Protein AF-A0A975GG45-F1 (afdb_monomer_lite)

Organism: NCBI:txid45656

Structure (mmCIF, N/CA/C/O backbone):
data_AF-A0A975GG45-F1
#
_entry.id   AF-A0A975GG45-F1
#
loop_
_atom_site.group_PDB
_atom_site.id
_atom_site.type_symbol
_atom_site.label_atom_id
_atom_site.label_alt_id
_atom_site.label_comp_id
_atom_site.label_asym_id
_atom_site.label_entity_id
_atom_site.label_seq_id
_atom_site.pdbx_PDB_ins_code
_atom_site.Cartn_x
_atom_site.Cartn_y
_atom_site.Cartn_z
_atom_site.occupancy
_atom_site.B_iso_or_equiv
_atom_site.auth_seq_id
_atom_site.auth_comp_id
_atom_site.auth_asym_id
_atom_site.auth_atom_id
_atom_site.pdbx_PDB_model_num
ATOM 1 N N . MET A 1 1 ? 12.965 50.692 21.279 1.00 38.88 1 MET A N 1
ATOM 2 C CA . MET A 1 1 ? 11.762 49.885 21.585 1.00 38.88 1 MET A CA 1
ATOM 3 C C . MET A 1 1 ? 11.729 48.709 20.620 1.00 38.88 1 MET A C 1
ATOM 5 O O . MET A 1 1 ? 11.584 48.928 19.427 1.00 38.88 1 MET A O 1
ATOM 9 N N . ASN A 1 2 ? 11.998 47.494 21.103 1.00 39.66 2 ASN A N 1
ATOM 10 C CA . ASN A 1 2 ? 12.149 46.289 20.282 1.00 39.66 2 ASN A CA 1
ATOM 11 C C . ASN A 1 2 ? 10.961 45.355 20.548 1.00 39.66 2 ASN A C 1
ATOM 13 O O . ASN A 1 2 ? 10.874 44.765 21.620 1.00 39.66 2 ASN A O 1
ATOM 17 N N . VAL A 1 3 ? 10.041 45.250 19.590 1.00 54.41 3 VAL A N 1
ATOM 18 C CA . VAL A 1 3 ? 8.901 44.322 19.625 1.00 54.41 3 VAL A CA 1
ATOM 19 C C . VAL A 1 3 ? 8.998 43.366 18.441 1.00 54.41 3 VAL A C 1
ATOM 21 O O . VAL A 1 3 ? 8.231 43.419 17.490 1.00 54.41 3 VAL A O 1
ATOM 24 N N . ARG A 1 4 ? 9.986 42.473 18.487 1.00 49.22 4 ARG A N 1
ATOM 25 C CA . ARG A 1 4 ? 9.995 41.249 17.677 1.00 49.22 4 ARG A CA 1
ATOM 26 C C . ARG A 1 4 ? 9.891 40.054 18.612 1.00 49.22 4 ARG A C 1
ATOM 28 O O . ARG A 1 4 ? 10.816 39.265 18.762 1.00 49.22 4 ARG A O 1
ATOM 35 N N . SER A 1 5 ? 8.754 39.985 19.302 1.00 45.25 5 SER A N 1
ATOM 36 C CA . SER A 1 5 ? 8.372 38.810 20.071 1.00 45.25 5 SER A CA 1
ATOM 37 C C . SER A 1 5 ? 7.794 37.761 19.123 1.00 45.25 5 SER A C 1
ATOM 39 O O . SER A 1 5 ? 6.774 37.981 18.480 1.00 45.25 5 SER A O 1
ATOM 41 N N . SER A 1 6 ? 8.465 36.613 19.085 1.00 44.28 6 SER A N 1
ATOM 42 C CA . SER A 1 6 ? 7.823 35.301 19.069 1.00 44.28 6 SER A CA 1
ATOM 43 C C . SER A 1 6 ? 6.888 34.968 17.897 1.00 44.28 6 SER A C 1
ATOM 45 O O . SER A 1 6 ? 5.725 34.633 18.103 1.00 44.28 6 SER A O 1
ATOM 47 N N . ILE A 1 7 ? 7.437 34.850 16.688 1.00 49.75 7 ILE A N 1
ATOM 48 C CA . ILE A 1 7 ? 6.983 33.780 15.784 1.00 49.75 7 ILE A CA 1
ATOM 49 C C . ILE A 1 7 ? 7.846 32.542 16.043 1.00 49.75 7 ILE A C 1
ATOM 51 O O . ILE A 1 7 ? 8.782 32.229 15.312 1.00 49.75 7 ILE A O 1
ATOM 55 N N . LYS A 1 8 ? 7.581 31.863 17.167 1.00 52.34 8 LYS A N 1
ATOM 56 C CA . LYS A 1 8 ? 8.131 30.527 17.408 1.00 52.34 8 LYS A CA 1
ATOM 57 C C . LYS A 1 8 ? 7.661 29.632 16.268 1.00 52.34 8 LYS A C 1
ATOM 59 O O . LYS A 1 8 ? 6.462 29.441 16.086 1.00 52.34 8 LYS A O 1
ATOM 64 N N . ALA A 1 9 ? 8.624 29.109 15.518 1.00 45.31 9 ALA A N 1
ATOM 65 C CA . ALA A 1 9 ? 8.437 28.019 14.582 1.00 45.31 9 ALA A CA 1
ATOM 66 C C . ALA A 1 9 ? 7.589 26.929 15.251 1.00 45.31 9 ALA A C 1
ATOM 68 O O . ALA A 1 9 ? 8.019 26.311 16.227 1.00 45.31 9 ALA A O 1
ATOM 69 N N . SER A 1 10 ? 6.367 26.739 14.750 1.00 43.59 10 SER A N 1
ATOM 70 C CA . SER A 1 10 ? 5.541 25.586 15.083 1.00 43.59 10 SER A CA 1
ATOM 71 C C . SER A 1 10 ? 6.329 24.351 14.657 1.00 43.59 10 SER A C 1
ATOM 73 O O . SER A 1 10 ? 6.549 24.115 13.466 1.00 43.59 10 SER A O 1
ATOM 75 N N . GLY A 1 11 ? 6.887 23.652 15.645 1.00 46.97 11 GLY A N 1
ATOM 76 C CA . GLY A 1 11 ? 7.714 22.475 15.440 1.00 46.97 11 GLY A CA 1
ATOM 77 C C . GLY A 1 11 ? 6.957 21.457 14.602 1.00 46.97 11 GLY A C 1
ATOM 78 O O . GLY A 1 11 ? 5.793 21.171 14.870 1.00 46.97 11 GLY A O 1
ATOM 79 N N . LYS A 1 12 ? 7.625 20.911 13.584 1.00 55.41 12 LYS A N 1
ATOM 80 C CA . LYS A 1 12 ? 7.132 19.790 12.782 1.00 55.41 12 LYS A CA 1
ATOM 81 C C . LYS A 1 12 ? 6.798 18.642 13.736 1.00 55.41 12 LYS A C 1
ATOM 83 O O . LYS A 1 12 ? 7.694 17.920 14.171 1.00 55.41 12 LYS A O 1
ATOM 88 N N . HIS A 1 13 ? 5.534 18.504 14.126 1.00 58.31 13 HIS A N 1
ATOM 89 C CA . HIS A 1 13 ? 5.113 17.378 14.943 1.00 58.31 13 HIS A CA 1
ATOM 90 C C . HIS A 1 13 ? 5.187 16.153 14.038 1.00 58.31 13 HIS A C 1
ATOM 92 O O . HIS A 1 13 ? 4.408 16.015 13.098 1.00 58.31 13 HIS A O 1
ATOM 98 N N . LYS A 1 14 ? 6.205 15.315 14.254 1.00 69.75 14 LYS A N 1
ATOM 99 C CA . LYS A 1 14 ? 6.383 14.067 13.518 1.00 69.75 14 LYS A CA 1
ATOM 100 C C . LYS A 1 14 ? 5.186 13.180 13.861 1.00 69.75 14 LYS 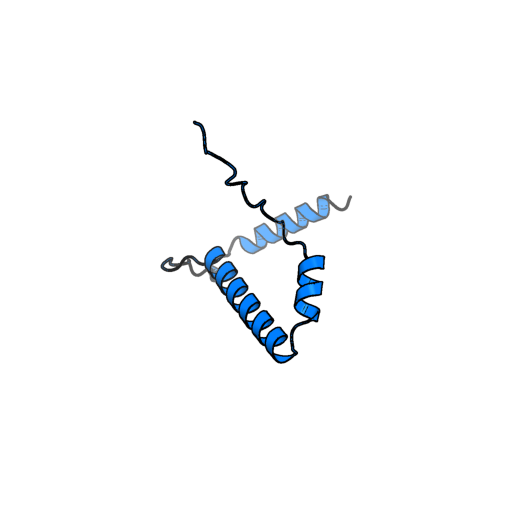A C 1
ATOM 102 O O . LYS A 1 14 ? 5.148 12.597 14.941 1.00 69.75 14 LYS A O 1
ATOM 107 N N . ILE A 1 15 ? 4.182 13.145 12.989 1.00 79.62 15 ILE A N 1
ATOM 108 C CA . ILE A 1 15 ? 3.002 12.302 13.179 1.00 79.62 15 ILE A CA 1
ATOM 109 C C . ILE A 1 15 ? 3.486 10.851 13.158 1.00 79.62 15 ILE A C 1
ATOM 111 O O . ILE A 1 15 ? 4.115 10.404 12.200 1.00 79.62 15 ILE A O 1
ATOM 115 N N . THR A 1 16 ? 3.257 10.134 14.254 1.00 89.62 16 THR A N 1
ATOM 116 C CA . THR A 1 16 ? 3.622 8.725 14.406 1.00 89.62 16 THR A CA 1
ATOM 117 C C . THR A 1 16 ? 2.386 7.843 14.234 1.00 89.62 16 THR A C 1
ATOM 119 O O . THR A 1 16 ? 1.263 8.253 14.538 1.00 89.62 16 THR A O 1
ATOM 122 N N . ILE A 1 17 ? 2.588 6.608 13.766 1.00 92.06 17 ILE A N 1
ATOM 123 C CA . ILE A 1 17 ? 1.504 5.642 13.517 1.00 92.06 17 ILE A CA 1
ATOM 124 C C . ILE A 1 17 ? 0.577 5.441 14.733 1.00 92.06 17 ILE A C 1
ATOM 126 O O . ILE A 1 17 ? -0.639 5.459 14.538 1.00 92.06 17 ILE A O 1
ATOM 130 N N . PRO A 1 18 ? 1.069 5.330 15.985 1.00 91.62 18 PRO A N 1
ATOM 131 C CA . PRO A 1 18 ? 0.187 5.159 17.145 1.00 91.62 18 PRO A CA 1
ATOM 132 C C . PRO A 1 18 ? -0.769 6.342 17.368 1.00 91.62 18 PRO A C 1
ATOM 134 O O . PRO A 1 18 ? -1.936 6.157 17.733 1.00 91.62 18 PRO A O 1
ATOM 137 N N . THR A 1 19 ? -0.301 7.564 17.104 1.00 90.62 19 THR A N 1
ATOM 138 C CA . THR A 1 19 ? -1.112 8.784 17.214 1.00 90.62 19 THR A CA 1
ATOM 139 C C . THR A 1 19 ? -2.202 8.802 16.143 1.00 90.62 19 THR A C 1
ATOM 141 O O . THR A 1 19 ? -3.360 9.094 16.442 1.00 90.62 19 THR A O 1
ATOM 144 N N . LEU A 1 20 ? -1.867 8.398 14.913 1.00 90.81 20 LEU A N 1
ATOM 145 C CA . LEU A 1 20 ? -2.826 8.297 13.812 1.00 90.81 20 LEU A CA 1
ATOM 146 C C . LEU A 1 20 ? -3.880 7.206 14.062 1.00 90.81 20 LEU A C 1
ATOM 148 O O . LEU A 1 20 ? -5.070 7.442 13.873 1.00 90.81 20 LEU A O 1
ATOM 152 N N . GLN A 1 21 ? -3.476 6.034 14.557 1.00 92.69 21 GLN A N 1
ATOM 153 C CA . GLN A 1 21 ? -4.400 4.950 14.910 1.00 92.69 21 GLN A CA 1
ATOM 154 C C . GLN A 1 21 ? -5.428 5.387 15.958 1.00 92.69 21 GLN A C 1
ATOM 156 O O . GLN A 1 21 ? -6.606 5.044 15.855 1.00 92.69 21 GLN A O 1
ATOM 161 N N . SER A 1 22 ? -4.990 6.155 16.957 1.00 92.44 22 SER A N 1
ATOM 162 C CA . SER A 1 22 ? -5.878 6.695 17.988 1.00 92.44 22 SER A CA 1
ATOM 163 C C . SER A 1 22 ? -6.909 7.657 17.393 1.00 92.44 22 SER A C 1
ATOM 165 O O . SER A 1 22 ? -8.092 7.541 17.705 1.00 92.44 22 SER A O 1
ATOM 167 N N . ALA A 1 23 ? -6.498 8.532 16.470 1.00 91.12 23 ALA A N 1
ATOM 168 C CA . ALA A 1 23 ? -7.409 9.436 15.768 1.00 91.12 23 ALA A CA 1
ATOM 169 C C . ALA A 1 23 ? -8.415 8.681 14.879 1.00 91.12 23 ALA A C 1
ATOM 171 O O . ALA A 1 23 ? -9.615 8.953 14.924 1.00 91.12 23 ALA A O 1
ATOM 172 N N . ILE A 1 24 ? -7.954 7.674 14.128 1.00 93.62 24 ILE A N 1
ATOM 173 C CA . ILE A 1 24 ? -8.813 6.886 13.233 1.00 93.62 24 ILE A CA 1
ATOM 174 C C . ILE A 1 24 ? -9.869 6.100 14.016 1.00 93.62 24 ILE A C 1
ATOM 176 O O . ILE A 1 24 ? -10.991 5.936 13.543 1.00 93.62 24 ILE A O 1
ATOM 180 N N . LYS A 1 25 ? -9.558 5.623 15.229 1.00 93.31 25 LYS A N 1
ATOM 181 C CA . LYS A 1 25 ? -10.514 4.857 16.048 1.00 93.31 25 LYS A CA 1
ATOM 182 C C . LYS A 1 25 ? -11.788 5.641 16.374 1.00 93.31 25 LYS A C 1
ATOM 184 O O . LYS A 1 25 ? -12.852 5.019 16.389 1.00 93.31 25 LYS A O 1
ATOM 189 N N . ILE A 1 26 ? -11.682 6.957 16.565 1.00 96.00 26 ILE A N 1
ATOM 190 C CA . ILE A 1 26 ? -12.783 7.856 16.957 1.00 96.00 26 ILE A CA 1
ATOM 191 C C . ILE A 1 26 ? -13.749 8.122 15.787 1.00 96.00 26 ILE A C 1
ATOM 193 O O . ILE A 1 26 ? -14.919 8.421 16.010 1.00 96.00 26 ILE A O 1
ATOM 197 N N . LEU A 1 27 ? -13.292 7.965 14.539 1.00 94.31 27 LEU A N 1
ATOM 198 C CA . LEU A 1 27 ? -14.109 8.190 13.344 1.00 94.31 27 LEU A CA 1
ATOM 199 C C . LEU A 1 27 ? -15.307 7.230 13.261 1.00 94.31 27 LEU A C 1
ATOM 201 O O . LEU A 1 27 ? -15.233 6.053 13.651 1.00 94.31 27 LEU A O 1
ATOM 205 N N . SER A 1 28 ? -16.396 7.721 12.664 1.00 95.94 28 SER A N 1
ATOM 206 C CA . SER A 1 28 ? -17.556 6.902 12.318 1.00 95.94 28 SER A CA 1
ATOM 207 C C . SER A 1 28 ? -17.182 5.815 11.296 1.00 95.94 28 SER A C 1
ATOM 209 O O . SER A 1 28 ? -16.153 5.890 10.618 1.00 95.94 28 SER A O 1
ATOM 211 N N . ARG A 1 29 ? -18.012 4.770 11.164 1.00 94.50 29 ARG A N 1
ATOM 212 C CA . ARG A 1 29 ? -17.761 3.692 10.190 1.00 94.50 29 ARG A CA 1
ATOM 213 C C . ARG A 1 29 ? -17.673 4.235 8.758 1.00 94.50 29 ARG A C 1
ATOM 215 O O . ARG A 1 29 ? -16.780 3.823 8.028 1.00 94.50 29 ARG A O 1
ATOM 222 N N . SER A 1 30 ? -18.560 5.153 8.372 1.00 95.19 30 SE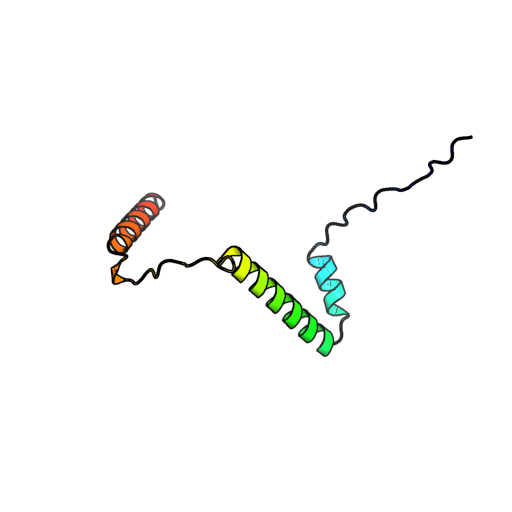R A N 1
ATOM 223 C CA . SER A 1 30 ? -18.554 5.782 7.045 1.00 95.19 30 SER A CA 1
ATOM 224 C C . SER A 1 30 ? -17.295 6.608 6.804 1.00 95.19 30 SER A C 1
ATOM 226 O O . SER A 1 30 ? -16.685 6.486 5.743 1.00 95.19 30 SER A O 1
ATOM 228 N N . ASP A 1 31 ? -16.854 7.382 7.797 1.00 95.69 31 ASP A N 1
ATOM 229 C CA . ASP A 1 31 ? -15.671 8.235 7.644 1.00 95.69 31 ASP A CA 1
ATOM 230 C C . ASP A 1 31 ? -14.387 7.412 7.543 1.00 95.69 31 ASP A C 1
ATOM 232 O O . ASP A 1 31 ? -13.484 7.766 6.790 1.00 95.69 31 ASP A O 1
ATOM 236 N N . LYS A 1 32 ? -14.323 6.263 8.229 1.00 94.56 32 LYS A N 1
ATOM 237 C CA . LYS A 1 32 ? -13.224 5.300 8.071 1.00 94.56 32 LYS A CA 1
ATOM 238 C C . LYS A 1 32 ? -13.127 4.792 6.635 1.00 94.56 32 LYS A C 1
ATOM 240 O O . LYS A 1 32 ? -12.035 4.777 6.077 1.00 94.56 32 LYS A O 1
ATOM 245 N N . PHE A 1 33 ? -14.250 4.408 6.024 1.00 96.19 33 PHE A N 1
ATOM 246 C CA . PHE A 1 33 ? -14.252 3.967 4.626 1.00 96.19 33 PHE A CA 1
ATOM 247 C C . PHE A 1 33 ? -13.854 5.089 3.669 1.00 96.19 33 PHE A C 1
ATOM 249 O O . PHE A 1 33 ? -13.053 4.855 2.768 1.00 96.19 33 PHE A O 1
ATOM 256 N N . ARG A 1 34 ? -14.347 6.311 3.896 1.00 95.75 34 ARG A N 1
ATOM 257 C CA . ARG A 1 34 ? -13.980 7.475 3.084 1.00 95.75 34 ARG A CA 1
ATOM 258 C C . ARG A 1 34 ? -12.489 7.804 3.187 1.00 95.75 34 ARG A C 1
ATOM 260 O O . ARG A 1 34 ? -11.866 8.094 2.173 1.00 95.75 34 ARG A O 1
ATOM 267 N N . LEU A 1 35 ? -11.914 7.715 4.387 1.00 95.38 35 LEU A N 1
ATOM 268 C CA . LEU A 1 35 ? -10.482 7.908 4.607 1.00 95.38 35 LEU A CA 1
ATOM 269 C C . LEU A 1 35 ? -9.649 6.836 3.894 1.00 95.38 35 LEU A C 1
ATOM 271 O O . LEU A 1 35 ? -8.657 7.166 3.260 1.00 95.38 35 LEU A O 1
ATOM 275 N N . VAL A 1 36 ? -10.057 5.566 3.968 1.00 94.69 36 VAL A N 1
ATOM 276 C CA . VAL A 1 36 ? -9.367 4.477 3.258 1.00 94.69 36 VAL A CA 1
ATOM 277 C C . VAL A 1 36 ? -9.408 4.697 1.748 1.00 94.69 36 VAL A C 1
ATOM 279 O O . VAL A 1 36 ? -8.379 4.560 1.102 1.00 94.69 36 VAL A O 1
ATOM 282 N N . GLN A 1 37 ? -10.561 5.074 1.189 1.00 93.38 37 GLN A N 1
ATOM 283 C CA . GLN A 1 37 ? -10.673 5.400 -0.237 1.00 93.38 37 GLN A CA 1
ATOM 284 C C . GLN A 1 37 ? -9.752 6.554 -0.628 1.00 93.38 37 GLN A C 1
ATOM 286 O O . GLN A 1 37 ? -9.046 6.453 -1.621 1.00 93.38 37 GLN A O 1
ATOM 291 N N . PHE A 1 38 ? -9.729 7.618 0.175 1.00 95.00 38 PHE A N 1
ATOM 292 C CA . PHE A 1 38 ? -8.851 8.760 -0.048 1.00 95.00 38 PHE A CA 1
ATOM 293 C C . PHE A 1 38 ? -7.370 8.350 -0.066 1.00 95.00 38 PHE A C 1
ATOM 295 O O . PHE A 1 38 ? -6.688 8.611 -1.049 1.00 95.00 38 PHE A O 1
ATOM 302 N N . ILE A 1 39 ? -6.903 7.633 0.965 1.00 93.56 39 ILE A N 1
ATOM 303 C CA . ILE A 1 39 ? -5.506 7.175 1.062 1.00 93.56 39 ILE A CA 1
ATOM 304 C C . ILE A 1 39 ? -5.155 6.226 -0.090 1.00 93.56 39 ILE A C 1
ATOM 306 O O . ILE A 1 39 ? -4.073 6.324 -0.652 1.00 93.56 39 ILE A O 1
ATOM 310 N N . LEU A 1 40 ? -6.052 5.304 -0.454 1.00 89.56 40 LEU A N 1
ATOM 311 C CA . LEU A 1 40 ? -5.821 4.390 -1.575 1.00 89.56 40 LEU A CA 1
ATOM 312 C C . LEU A 1 40 ? -5.689 5.135 -2.907 1.00 89.56 40 LEU A C 1
ATOM 314 O O . LEU A 1 40 ? -4.837 4.765 -3.708 1.00 89.56 40 LEU A O 1
ATOM 318 N N . CYS A 1 41 ? -6.503 6.168 -3.141 1.00 88.38 41 CYS A N 1
ATOM 319 C CA . CYS A 1 41 ? -6.374 7.002 -4.332 1.00 88.38 41 CYS A CA 1
ATOM 320 C C . CYS A 1 41 ? -5.046 7.769 -4.340 1.00 88.38 41 CYS A C 1
ATOM 322 O O . CYS A 1 41 ? -4.353 7.722 -5.349 1.00 88.38 41 CYS A O 1
ATOM 324 N N . GLU A 1 42 ? -4.661 8.407 -3.228 1.00 89.00 42 GLU A N 1
ATOM 325 C CA . GLU A 1 42 ? -3.375 9.118 -3.146 1.00 89.00 42 GLU A 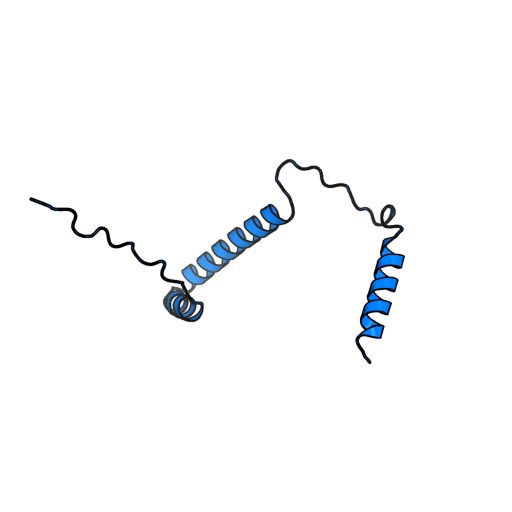CA 1
ATOM 326 C C . GLU A 1 42 ? -2.188 8.177 -3.383 1.00 89.00 42 GLU A C 1
ATOM 328 O O . GLU A 1 42 ? -1.308 8.487 -4.178 1.00 89.00 42 GLU A O 1
ATOM 333 N N . LEU A 1 43 ? -2.185 6.988 -2.770 1.00 86.31 43 LEU A N 1
ATOM 334 C CA . LEU A 1 43 ? -1.115 6.008 -2.975 1.00 86.31 43 LEU A CA 1
ATOM 335 C C . LEU A 1 43 ? -1.046 5.522 -4.428 1.00 86.31 43 LEU A C 1
ATOM 337 O O . LEU A 1 43 ? 0.044 5.393 -4.977 1.00 86.31 43 LEU A O 1
ATOM 341 N N . ALA A 1 44 ? -2.190 5.290 -5.076 1.00 76.88 44 ALA A N 1
ATOM 342 C CA . ALA A 1 44 ? -2.220 4.927 -6.491 1.00 76.88 44 ALA A CA 1
ATOM 343 C C . ALA A 1 44 ? -1.690 6.064 -7.390 1.00 76.88 44 ALA A C 1
ATOM 345 O O . ALA A 1 44 ? -0.992 5.812 -8.376 1.00 76.88 44 ALA A O 1
ATOM 346 N N . GLU A 1 45 ? -1.981 7.321 -7.051 1.00 77.38 45 GLU A N 1
ATOM 347 C CA . GLU A 1 45 ? -1.442 8.496 -7.742 1.00 77.38 45 GLU A CA 1
ATOM 348 C C . GLU A 1 45 ? 0.074 8.648 -7.526 1.00 77.38 45 GLU A C 1
ATOM 350 O O . GLU A 1 45 ? 0.803 8.912 -8.482 1.00 77.38 45 GLU A O 1
ATOM 355 N N . GLU A 1 46 ? 0.584 8.410 -6.318 1.00 74.19 46 GLU A N 1
ATOM 356 C CA . GLU A 1 46 ? 2.021 8.427 -6.016 1.00 74.19 46 GLU A CA 1
ATOM 357 C C . GLU A 1 46 ? 2.781 7.294 -6.727 1.00 74.19 46 GLU A C 1
ATOM 359 O O . GLU A 1 46 ? 3.858 7.519 -7.286 1.00 74.19 46 GLU A O 1
ATOM 364 N N . GLU A 1 47 ? 2.221 6.082 -6.768 1.00 63.25 47 GLU A N 1
ATOM 365 C CA . GLU A 1 47 ? 2.799 4.940 -7.490 1.00 63.25 47 GLU A CA 1
ATOM 366 C C . GLU A 1 47 ? 2.782 5.159 -9.005 1.00 63.25 47 GLU A C 1
ATOM 368 O O . GLU A 1 47 ? 3.781 4.915 -9.682 1.00 63.25 47 GLU A O 1
ATOM 373 N N . SER A 1 48 ? 1.682 5.678 -9.555 1.00 59.00 48 SER A N 1
ATOM 374 C CA . SER A 1 48 ? 1.616 6.014 -10.981 1.00 59.00 48 SER A CA 1
ATOM 375 C C . SER A 1 48 ? 2.585 7.138 -11.349 1.00 59.00 48 SER A C 1
ATOM 377 O O . SER A 1 48 ? 3.285 7.015 -12.347 1.00 59.00 48 SER A O 1
ATOM 379 N N . SER A 1 49 ? 2.723 8.163 -10.505 1.00 56.16 49 SER A N 1
ATOM 380 C CA . SER A 1 49 ? 3.670 9.268 -10.711 1.00 56.16 49 SER A CA 1
ATOM 381 C C . SER A 1 49 ? 5.134 8.842 -10.572 1.00 56.16 49 SER A C 1
ATOM 383 O O . SER A 1 49 ? 6.009 9.439 -11.198 1.00 56.16 49 SER A O 1
ATOM 385 N N . SER A 1 50 ? 5.419 7.824 -9.754 1.00 57.53 50 SER A N 1
ATOM 386 C CA . SER A 1 50 ? 6.777 7.304 -9.544 1.00 57.53 50 SER A CA 1
ATOM 387 C C . SER A 1 50 ? 7.180 6.215 -10.543 1.00 57.53 50 SER A C 1
ATOM 389 O O . SER A 1 50 ? 8.372 6.064 -10.814 1.00 57.53 50 SER A O 1
ATOM 391 N N . LEU A 1 51 ? 6.221 5.489 -11.129 1.00 56.22 51 LEU A N 1
ATOM 392 C CA . LEU A 1 51 ? 6.483 4.462 -12.142 1.00 56.22 51 LEU A CA 1
ATOM 393 C C . LEU A 1 51 ? 6.353 4.985 -13.580 1.00 56.22 51 LEU A C 1
ATOM 395 O O . LEU A 1 51 ? 7.130 4.562 -14.438 1.00 56.22 51 LEU A O 1
ATOM 399 N N . LEU A 1 52 ? 5.412 5.893 -13.860 1.00 60.56 52 LEU A N 1
ATOM 400 C CA . LEU A 1 52 ? 5.099 6.377 -15.206 1.00 60.56 52 LEU A CA 1
ATOM 401 C C . LEU A 1 52 ? 4.871 7.902 -15.221 1.00 60.56 52 LEU A C 1
ATOM 403 O O . LEU A 1 52 ? 3.820 8.409 -14.839 1.00 60.56 52 LEU A O 1
ATOM 407 N N . GLU A 1 53 ? 5.852 8.657 -15.713 1.00 58.12 53 GLU A N 1
ATOM 408 C CA . GLU A 1 53 ? 5.716 10.097 -15.936 1.00 58.12 53 GLU A CA 1
ATOM 409 C C . GLU A 1 53 ? 4.680 10.371 -17.039 1.00 58.12 53 GLU A C 1
ATOM 411 O O . GLU A 1 53 ? 4.737 9.803 -18.136 1.00 58.12 53 GLU A O 1
ATOM 416 N N . ASN A 1 54 ? 3.743 11.283 -16.768 1.00 55.44 54 ASN A N 1
ATOM 417 C CA . ASN A 1 54 ? 2.749 11.717 -17.749 1.00 55.44 54 ASN A CA 1
ATOM 418 C C . ASN A 1 54 ? 3.432 12.289 -19.008 1.00 55.44 54 ASN A C 1
ATOM 420 O O . ASN A 1 54 ? 4.249 13.204 -18.918 1.00 55.44 54 ASN A O 1
ATOM 424 N N . GLY A 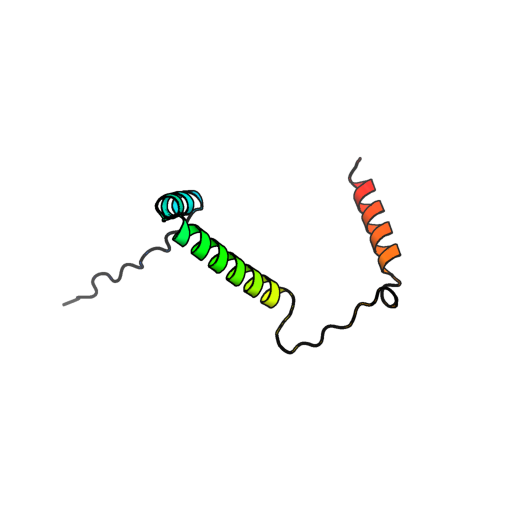1 55 ? 3.075 11.765 -20.186 1.00 64.19 55 GLY A N 1
ATOM 425 C CA . GLY A 1 55 ? 3.622 12.203 -21.478 1.00 64.19 55 GLY A CA 1
ATOM 426 C C . GLY A 1 55 ? 4.903 11.492 -21.930 1.00 64.19 55 GLY A C 1
ATOM 427 O O . GLY A 1 55 ? 5.461 11.861 -22.962 1.00 64.19 55 GLY A O 1
ATOM 428 N N . ARG A 1 56 ? 5.372 10.473 -21.201 1.00 59.19 56 ARG A N 1
ATOM 429 C CA . ARG A 1 56 ? 6.489 9.624 -21.637 1.00 59.19 56 ARG A CA 1
ATOM 430 C C . ARG A 1 56 ? 5.988 8.375 -22.357 1.00 59.19 56 ARG A C 1
ATOM 432 O O . ARG A 1 56 ? 5.148 7.639 -21.850 1.00 59.19 56 ARG A O 1
ATOM 439 N N . GLU A 1 57 ? 6.547 8.118 -23.536 1.00 58.22 57 GLU A N 1
ATOM 440 C CA . GLU A 1 57 ? 6.431 6.822 -24.199 1.00 58.22 57 GLU A CA 1
ATOM 441 C C . GLU A 1 57 ? 7.367 5.834 -23.504 1.00 58.22 57 GLU A C 1
ATOM 443 O O . GLU A 1 57 ? 8.582 6.037 -23.437 1.00 58.22 57 GLU A O 1
ATOM 448 N N . TYR A 1 58 ? 6.795 4.763 -22.963 1.00 62.75 58 TYR A N 1
ATOM 449 C CA . TYR A 1 58 ? 7.564 3.665 -22.401 1.00 62.75 58 TYR A CA 1
ATOM 450 C C . TYR A 1 58 ? 7.738 2.595 -23.476 1.00 62.75 58 TYR A C 1
ATOM 452 O O . TYR A 1 58 ? 6.746 2.197 -24.095 1.00 62.75 58 TYR A O 1
ATOM 460 N N . PRO A 1 59 ? 8.971 2.121 -23.729 1.00 62.31 59 PRO A N 1
ATOM 461 C CA . PRO A 1 59 ? 9.184 1.077 -24.717 1.00 62.31 59 PRO A CA 1
ATOM 462 C C . PRO A 1 59 ? 8.372 -0.158 -24.327 1.00 62.31 59 PRO A C 1
ATOM 464 O O . PRO A 1 59 ? 8.351 -0.558 -23.163 1.00 62.31 59 PRO A O 1
ATOM 467 N N . ILE A 1 60 ? 7.689 -0.764 -25.298 1.00 61.22 60 ILE A N 1
ATOM 468 C CA . ILE A 1 60 ? 6.981 -2.025 -25.083 1.00 61.22 60 ILE A CA 1
ATOM 469 C C . ILE A 1 60 ? 8.048 -3.099 -24.875 1.00 61.22 60 ILE A C 1
ATOM 471 O O . ILE A 1 60 ? 8.627 -3.615 -25.832 1.00 61.22 60 ILE A O 1
ATOM 475 N N . TRP A 1 61 ? 8.310 -3.450 -23.617 1.00 60.06 61 TRP A N 1
ATOM 476 C CA . TRP A 1 61 ? 9.104 -4.623 -23.264 1.00 60.06 61 TRP A CA 1
ATOM 477 C C . TRP A 1 61 ? 8.251 -5.862 -23.519 1.00 60.06 61 TRP A C 1
ATOM 479 O O . TRP A 1 61 ? 7.716 -6.482 -22.602 1.00 60.06 61 TRP A O 1
ATOM 489 N N . SER A 1 62 ? 8.060 -6.201 -24.795 1.00 56.56 62 SER A N 1
ATOM 490 C CA . SER A 1 62 ? 7.498 -7.502 -25.123 1.00 56.56 62 SER A CA 1
ATOM 491 C C . SER A 1 62 ? 8.520 -8.572 -24.714 1.00 56.56 62 SER A C 1
ATOM 493 O O . SER A 1 62 ? 9.722 -8.359 -24.901 1.00 56.56 62 SER A O 1
ATOM 495 N N . PRO A 1 63 ? 8.086 -9.730 -24.188 1.00 56.50 63 PRO A N 1
ATOM 496 C CA . PRO A 1 63 ? 8.982 -10.836 -23.847 1.00 56.50 63 PRO A CA 1
ATOM 497 C C . PRO A 1 63 ? 9.903 -11.264 -25.001 1.00 56.50 63 PRO A C 1
ATOM 499 O O . PRO A 1 63 ? 10.965 -11.828 -24.761 1.00 56.50 63 PRO A O 1
ATOM 502 N N . TYR A 1 64 ? 9.531 -10.949 -26.248 1.00 57.69 64 TYR A N 1
ATOM 503 C CA . TYR A 1 64 ? 10.372 -11.150 -27.425 1.00 57.69 64 TYR A CA 1
ATOM 504 C C . TYR A 1 64 ? 11.644 -10.303 -27.418 1.00 57.69 64 TYR A C 1
ATOM 506 O O . TYR A 1 64 ? 12.659 -10.787 -27.886 1.00 57.69 64 TYR A O 1
ATOM 514 N N . ASN A 1 65 ? 11.630 -9.092 -26.856 1.00 57.06 65 ASN A N 1
ATOM 515 C CA . ASN A 1 65 ? 12.811 -8.226 -26.750 1.00 57.06 65 ASN A CA 1
ATOM 516 C C . ASN A 1 65 ? 13.640 -8.481 -25.478 1.00 57.06 65 ASN A C 1
ATOM 518 O O . ASN A 1 65 ? 14.650 -7.818 -25.259 1.00 57.06 65 ASN A O 1
ATOM 522 N N . ALA A 1 66 ? 13.231 -9.433 -24.635 1.00 66.19 66 ALA A N 1
ATOM 523 C CA . ALA A 1 66 ? 13.884 -9.768 -23.372 1.00 66.19 66 ALA A CA 1
ATOM 524 C C . ALA A 1 66 ? 14.809 -10.992 -23.512 1.00 66.19 66 ALA A C 1
ATOM 526 O O . ALA A 1 66 ? 14.834 -11.862 -22.641 1.00 66.19 66 ALA A O 1
ATOM 527 N N . HIS A 1 67 ? 15.563 -11.070 -24.615 1.00 65.69 67 HIS A N 1
ATOM 528 C CA . HIS A 1 67 ? 16.453 -12.198 -24.924 1.00 65.69 67 HIS A CA 1
ATOM 529 C C . HIS A 1 67 ? 17.435 -12.514 -23.785 1.00 65.69 67 HIS A C 1
ATOM 531 O O . HIS A 1 67 ? 17.718 -13.680 -23.513 1.00 65.69 67 HIS A O 1
ATOM 537 N N . ASP A 1 68 ? 17.878 -11.483 -23.065 1.00 70.00 68 ASP A N 1
ATOM 538 C CA . ASP A 1 68 ? 18.864 -11.608 -21.992 1.00 70.00 68 ASP A CA 1
ATOM 539 C C . ASP A 1 68 ? 18.249 -11.892 -20.611 1.00 70.00 68 ASP A C 1
ATOM 541 O O . ASP A 1 68 ? 18.978 -12.175 -19.658 1.00 70.00 68 ASP A O 1
ATOM 545 N N . ALA A 1 69 ? 16.916 -11.857 -20.470 1.00 77.19 69 ALA A N 1
ATOM 546 C CA . ALA A 1 69 ? 16.257 -11.995 -19.168 1.00 77.19 69 ALA A CA 1
ATOM 547 C C . AL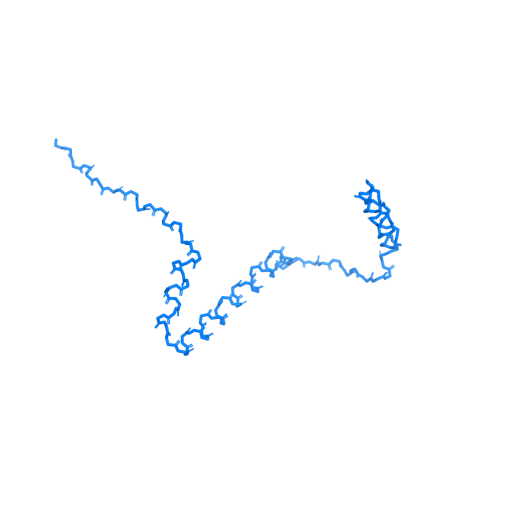A A 1 69 ? 16.545 -13.351 -18.511 1.00 77.19 69 ALA A C 1
ATOM 549 O O . ALA A 1 69 ? 16.825 -13.412 -17.315 1.00 77.19 69 ALA A O 1
ATOM 550 N N . ALA A 1 70 ? 16.554 -14.434 -19.292 1.00 77.31 70 ALA A N 1
ATOM 551 C CA . ALA A 1 70 ? 16.894 -15.761 -18.785 1.00 77.31 70 ALA A CA 1
ATOM 552 C C . ALA A 1 70 ? 18.338 -15.822 -18.249 1.00 77.31 70 ALA A C 1
ATOM 554 O O . ALA A 1 70 ? 18.578 -16.390 -17.183 1.00 77.31 70 ALA A O 1
ATOM 555 N N . GLY A 1 71 ? 19.289 -15.190 -18.946 1.00 77.81 71 GLY A N 1
ATOM 556 C CA . GLY A 1 71 ? 20.690 -15.122 -18.521 1.00 77.81 71 GLY A CA 1
ATOM 557 C C . GLY A 1 71 ? 20.882 -14.297 -17.247 1.00 77.81 71 GLY A C 1
ATOM 558 O O . GLY A 1 71 ? 21.638 -14.692 -16.359 1.00 77.81 71 GLY A O 1
ATOM 559 N N . ILE A 1 72 ? 20.152 -13.186 -17.117 1.00 81.25 72 ILE A N 1
ATOM 560 C CA . ILE A 1 72 ? 20.157 -12.356 -15.907 1.00 81.25 72 ILE A CA 1
ATOM 561 C C . ILE A 1 72 ? 19.596 -13.141 -14.715 1.00 81.25 72 ILE A C 1
ATOM 563 O O . ILE A 1 72 ? 20.217 -13.158 -13.654 1.00 81.25 72 ILE A O 1
ATOM 567 N N . LEU A 1 73 ? 18.473 -13.843 -14.887 1.00 80.94 73 LEU A N 1
ATOM 568 C CA . LEU A 1 73 ? 17.859 -14.630 -13.813 1.00 80.94 73 LEU A CA 1
ATOM 569 C C . LEU A 1 73 ? 18.757 -15.782 -13.342 1.00 80.94 73 LEU A C 1
ATOM 571 O O . LEU A 1 73 ? 18.882 -15.996 -12.138 1.00 80.94 73 LEU A O 1
ATOM 575 N N . LEU A 1 74 ? 19.427 -16.483 -14.264 1.00 85.50 74 LEU A N 1
ATOM 576 C CA . LEU A 1 74 ? 20.420 -17.512 -13.928 1.00 85.50 74 LEU A CA 1
ATOM 577 C C . LEU A 1 74 ? 21.578 -16.932 -13.107 1.00 85.50 74 LEU A C 1
ATOM 579 O O . LEU A 1 74 ? 21.930 -17.480 -12.064 1.00 85.50 74 LEU A O 1
ATOM 583 N N . LYS A 1 75 ? 22.114 -15.781 -13.525 1.00 85.06 75 LYS A N 1
ATOM 584 C CA . LYS A 1 75 ? 23.200 -15.101 -12.812 1.00 85.06 75 LYS A CA 1
ATOM 585 C C . LYS A 1 75 ? 22.796 -14.674 -11.399 1.00 85.06 75 LYS A C 1
ATOM 587 O O . LYS A 1 75 ? 23.594 -14.805 -10.474 1.00 85.06 75 LYS A O 1
ATOM 592 N N . GLU A 1 76 ? 21.578 -14.172 -11.218 1.00 87.06 76 GLU A N 1
ATOM 593 C CA . GLU A 1 76 ? 21.077 -13.784 -9.894 1.00 87.06 76 GLU A CA 1
ATOM 594 C C . GLU A 1 76 ? 20.780 -14.991 -8.993 1.00 87.06 76 GLU A C 1
ATOM 596 O O . GLU A 1 76 ? 20.974 -14.917 -7.776 1.00 87.06 76 GLU A O 1
ATOM 601 N N . LEU A 1 77 ? 20.374 -16.125 -9.571 1.00 86.31 77 LEU A N 1
ATOM 602 C CA . LEU A 1 77 ? 20.213 -17.376 -8.832 1.00 86.31 77 LEU A CA 1
ATOM 603 C C . LEU A 1 77 ? 21.564 -17.905 -8.335 1.00 86.31 77 LEU A C 1
ATOM 605 O O . LEU A 1 77 ? 21.690 -18.276 -7.169 1.00 86.31 77 LEU A O 1
ATOM 609 N N . ASP A 1 78 ? 22.589 -17.886 -9.189 1.00 86.88 78 ASP A N 1
ATOM 610 C CA . ASP A 1 78 ? 23.946 -18.286 -8.813 1.00 86.88 78 ASP A CA 1
ATOM 611 C C . ASP A 1 78 ? 24.538 -17.348 -7.760 1.00 86.88 78 ASP A C 1
ATOM 613 O O . ASP A 1 78 ? 25.128 -17.806 -6.782 1.00 86.88 78 ASP A O 1
ATOM 617 N N . ARG A 1 79 ? 24.314 -16.035 -7.899 1.00 82.88 79 ARG A N 1
ATOM 618 C CA . ARG A 1 79 ? 24.716 -15.047 -6.894 1.00 82.88 79 ARG A CA 1
ATOM 619 C C . ARG A 1 79 ? 24.093 -15.362 -5.529 1.00 82.88 79 ARG A C 1
ATOM 621 O O . ARG A 1 79 ? 24.810 -15.361 -4.535 1.00 82.88 79 ARG A O 1
ATOM 628 N N . ASN A 1 80 ? 22.798 -15.682 -5.477 1.00 77.81 80 ASN A N 1
ATOM 629 C CA . ASN A 1 80 ? 22.115 -16.037 -4.226 1.00 77.81 80 ASN A CA 1
ATOM 630 C C . ASN A 1 80 ? 22.541 -17.392 -3.653 1.00 77.81 80 ASN A C 1
ATOM 632 O O . ASN A 1 80 ? 22.642 -17.524 -2.439 1.00 77.81 80 ASN A O 1
ATOM 636 N N . ARG A 1 81 ? 22.870 -18.375 -4.496 1.00 71.88 81 ARG A N 1
ATOM 637 C CA . ARG A 1 81 ? 23.423 -19.661 -4.041 1.00 71.88 81 ARG A CA 1
ATOM 638 C C . ARG A 1 81 ? 24.789 -19.523 -3.375 1.00 71.88 81 ARG A C 1
ATOM 640 O O . ARG A 1 81 ? 25.111 -20.297 -2.480 1.00 71.88 81 ARG A O 1
ATOM 647 N N . VAL A 1 82 ? 25.597 -18.547 -3.790 1.00 59.81 82 VAL A N 1
ATOM 648 C CA . VAL A 1 82 ? 26.900 -18.264 -3.162 1.00 59.81 82 VAL A CA 1
ATOM 649 C C . VAL A 1 82 ? 26.744 -17.662 -1.756 1.00 59.81 82 VAL A C 1
ATOM 651 O O . VAL A 1 82 ? 27.645 -17.824 -0.939 1.00 59.81 82 VAL A O 1
ATOM 654 N N . TYR A 1 83 ? 25.605 -17.038 -1.440 1.00 55.19 83 TYR A N 1
ATOM 655 C CA . TYR A 1 83 ? 25.312 -16.474 -0.113 1.00 55.19 83 TYR A CA 1
ATOM 656 C C . TYR A 1 83 ? 24.661 -17.467 0.870 1.00 55.19 83 TYR A C 1
ATOM 658 O O . TYR A 1 83 ? 24.365 -17.085 1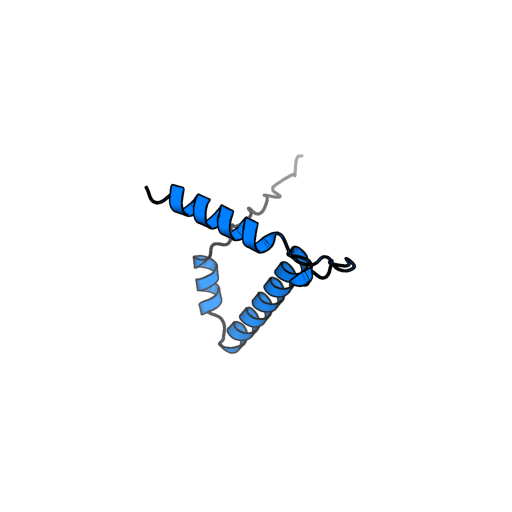.999 1.00 55.19 83 TYR A O 1
ATOM 666 N N . GLU A 1 84 ? 24.446 -18.724 0.468 1.00 57.19 84 GLU A N 1
ATOM 667 C CA . GLU A 1 84 ? 23.866 -19.785 1.312 1.00 57.19 84 GLU A CA 1
ATOM 668 C C . GLU A 1 84 ? 24.935 -20.736 1.909 1.00 57.19 84 GLU A C 1
ATOM 670 O O . GLU A 1 84 ? 24.616 -21.827 2.383 1.00 57.19 84 GLU A O 1
ATOM 675 N N . LYS A 1 85 ? 26.215 -20.333 1.901 1.00 46.47 85 LYS A N 1
ATOM 676 C CA . LYS A 1 85 ? 27.320 -20.988 2.628 1.00 46.47 85 LYS A CA 1
ATOM 677 C C . LYS A 1 85 ? 27.844 -20.100 3.747 1.00 46.47 85 LYS A C 1
ATOM 679 O O . LYS A 1 85 ? 28.233 -20.684 4.782 1.00 46.47 85 LYS A O 1
#

Sequence (85 aa):
MNVRSSIKASGKHKITIPTLQSAIKILSRSDKFRLVQFILCELAEEESSSLLENGREYPIWSPYNAHDAAGILLKELDRNRVYEK

Foldseek 3Di:
DDPPDDPPPPDPPPDDPVNVVVVLVPDDPVVNVVVVVVVVVVVVVVVCVVPPPPPDDDPPVDVVVVPCVVVVVVVVVVVVVVVVD

Radius of gyration: 25.03 Å; chains: 1; bounding box: 46×71×49 Å

Secondary structure (DSSP, 8-state):
----------------HHHHHHHHHHS-HHHHHHHHHHHHHHHHHHHHHHH--TTPPPP---GGG-TTHHHHHHHHHHHHHHTT-

pLDDT: mean 72.98, std 17.66, range [38.88, 96.19]